Protein AF-A0A8T4NE36-F1 (afdb_monomer_lite)

Structure (mmCIF, N/CA/C/O backbone):
data_AF-A0A8T4NE36-F1
#
_entry.id   AF-A0A8T4NE36-F1
#
loop_
_atom_site.group_PDB
_atom_site.id
_atom_site.type_symbol
_atom_site.label_atom_id
_atom_site.label_alt_id
_atom_site.label_comp_id
_atom_site.label_asym_id
_atom_site.label_entity_id
_atom_site.label_seq_id
_atom_site.pdbx_PDB_ins_code
_atom_site.Cartn_x
_atom_site.Cartn_y
_atom_site.Cartn_z
_atom_site.occupancy
_atom_site.B_iso_or_equiv
_atom_site.auth_seq_id
_atom_site.auth_comp_id
_atom_site.auth_asym_id
_atom_site.auth_atom_id
_atom_site.pdbx_PDB_model_num
ATOM 1 N N . MET A 1 1 ? -14.881 1.395 20.287 1.00 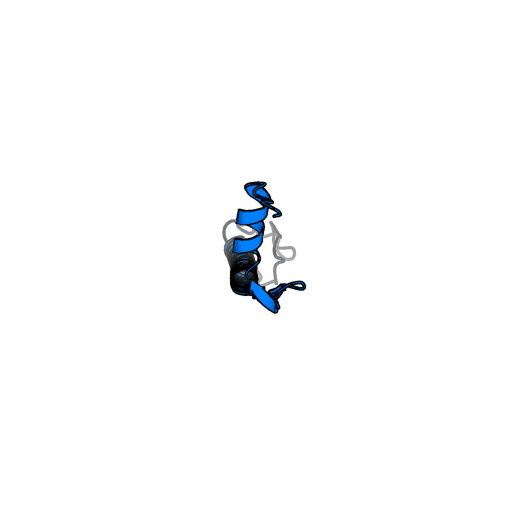77.62 1 MET A N 1
ATOM 2 C CA . MET A 1 1 ? -14.941 1.062 21.735 1.00 77.62 1 MET A CA 1
ATOM 3 C C . MET A 1 1 ? -16.362 1.241 22.300 1.00 77.62 1 MET A C 1
ATOM 5 O O . MET A 1 1 ? -17.194 1.855 21.632 1.00 77.62 1 MET A O 1
ATOM 9 N N . LYS A 1 2 ? -16.673 0.683 23.483 1.00 87.19 2 LYS A N 1
ATOM 10 C CA . LYS A 1 2 ? -17.976 0.822 24.178 1.00 87.19 2 LYS A CA 1
ATOM 11 C C . LYS A 1 2 ? -17.759 1.380 25.589 1.00 87.19 2 LYS A C 1
ATOM 13 O O . LYS A 1 2 ? -16.737 1.092 26.194 1.00 87.19 2 LYS A O 1
ATOM 18 N N . CYS A 1 3 ? -18.711 2.152 26.106 1.00 89.44 3 CYS A N 1
ATOM 19 C CA . CYS A 1 3 ? -18.683 2.653 27.481 1.00 89.44 3 CYS A CA 1
ATOM 20 C C . CYS A 1 3 ? -18.766 1.496 28.485 1.00 89.44 3 CYS A C 1
ATOM 22 O O . CYS A 1 3 ? -19.662 0.663 28.377 1.00 89.44 3 CYS A O 1
ATOM 24 N N . GLU A 1 4 ? -17.895 1.464 29.488 1.00 88.25 4 GLU A N 1
ATOM 25 C CA . GLU A 1 4 ? -17.893 0.398 30.502 1.00 88.25 4 GLU A CA 1
ATOM 26 C C . GLU A 1 4 ? -19.154 0.415 31.375 1.00 88.25 4 GLU A C 1
ATOM 28 O O . GLU A 1 4 ? -19.665 -0.635 31.759 1.00 88.25 4 GLU A O 1
ATOM 33 N N . LYS A 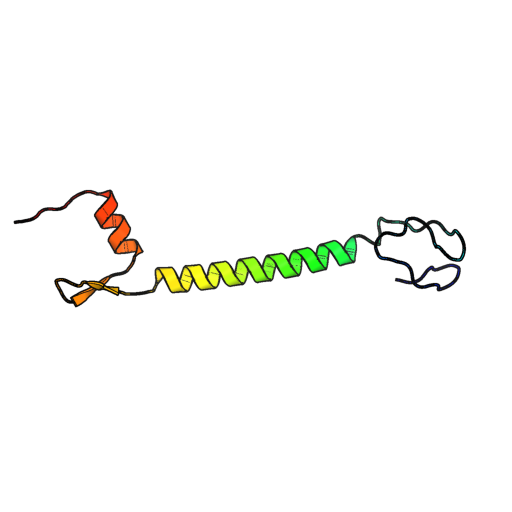1 5 ? -19.720 1.605 31.608 1.00 91.38 5 LYS A N 1
ATOM 34 C CA . LYS A 1 5 ? -20.913 1.790 32.441 1.00 91.38 5 LYS A CA 1
ATOM 35 C C . LYS A 1 5 ? -22.216 1.410 31.738 1.00 91.38 5 LYS A C 1
ATOM 37 O O . LYS A 1 5 ? -23.047 0.718 32.314 1.00 91.38 5 LYS A O 1
ATOM 42 N N . CYS A 1 6 ? -22.422 1.874 30.502 1.00 93.19 6 CYS A N 1
ATOM 43 C CA . CYS A 1 6 ? -23.706 1.716 29.795 1.00 93.19 6 CYS A CA 1
ATOM 44 C C . CYS A 1 6 ? -23.626 0.917 28.488 1.00 93.19 6 CYS A C 1
ATOM 46 O O . CYS A 1 6 ? -24.637 0.731 27.819 1.00 93.19 6 CYS A O 1
ATOM 48 N N . LYS A 1 7 ? -22.432 0.463 28.089 1.00 91.81 7 LYS A N 1
ATOM 49 C CA . LYS A 1 7 ? -22.168 -0.317 26.865 1.00 91.81 7 LYS A CA 1
ATOM 50 C C . LYS A 1 7 ? -22.495 0.392 25.542 1.00 91.81 7 LYS A C 1
ATOM 52 O O . LYS A 1 7 ? -22.347 -0.219 24.482 1.00 91.81 7 LYS A O 1
ATOM 57 N N . THR A 1 8 ? -22.856 1.677 25.577 1.00 92.50 8 THR A N 1
ATOM 58 C CA . THR A 1 8 ? -23.056 2.507 24.378 1.00 92.50 8 THR A CA 1
ATOM 59 C C . THR A 1 8 ? -21.762 2.604 23.571 1.00 92.50 8 THR A C 1
ATOM 61 O O . THR A 1 8 ? -20.680 2.742 24.144 1.00 92.50 8 THR A O 1
ATOM 64 N N . LYS A 1 9 ? -21.861 2.530 22.239 1.00 90.50 9 LYS A N 1
ATOM 65 C CA . LYS A 1 9 ? -20.722 2.717 21.330 1.00 90.50 9 LYS A CA 1
ATOM 66 C C . LYS A 1 9 ? -20.214 4.159 21.445 1.00 90.50 9 LYS A C 1
ATOM 68 O O . LYS A 1 9 ? -21.005 5.089 21.358 1.00 90.50 9 LYS A O 1
ATOM 73 N N 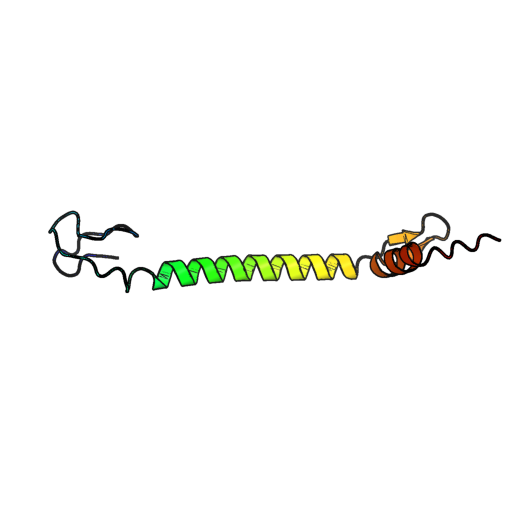. LEU A 1 10 ? -18.916 4.322 21.672 1.00 87.06 10 LEU A N 1
ATOM 74 C CA . LEU A 1 10 ? -18.275 5.632 21.803 1.00 87.06 10 LEU A CA 1
ATOM 75 C C . LEU A 1 10 ? -17.567 6.000 20.499 1.00 87.06 10 LEU A C 1
ATOM 77 O O . LEU A 1 10 ? -17.055 5.110 19.810 1.00 87.06 10 LEU A O 1
ATOM 81 N N . GLU A 1 11 ? -17.530 7.295 20.193 1.00 80.56 11 GLU A N 1
ATOM 82 C CA . GLU A 1 11 ? -16.754 7.835 19.078 1.00 80.56 11 GLU A CA 1
ATOM 83 C C . GLU A 1 11 ? -15.280 7.992 19.465 1.00 80.56 11 GLU A C 1
ATOM 85 O O . GLU A 1 11 ? -14.932 8.137 20.638 1.00 80.56 11 GLU A O 1
ATOM 90 N N . GLU A 1 12 ? -14.413 7.980 18.455 1.00 74.62 12 GLU A N 1
ATOM 91 C CA . GLU A 1 12 ? -12.949 7.908 18.572 1.00 74.62 12 GLU A CA 1
ATOM 92 C C . GLU A 1 12 ? -12.311 9.087 19.331 1.00 74.62 12 GLU A C 1
ATOM 94 O O . GLU A 1 12 ? -11.162 9.016 19.739 1.00 74.62 12 GLU A O 1
ATOM 99 N N . ASN A 1 13 ? -13.057 10.165 19.589 1.00 75.94 13 ASN A N 1
ATOM 100 C CA . ASN A 1 13 ? -12.549 11.363 20.267 1.00 75.94 13 ASN A CA 1
ATOM 101 C C . ASN A 1 13 ? -13.448 11.847 21.419 1.00 75.94 13 ASN A C 1
ATOM 103 O O . ASN A 1 13 ? -13.277 12.960 21.930 1.00 75.94 13 ASN A O 1
ATOM 107 N N . SER A 1 14 ? -14.418 11.036 21.852 1.00 80.62 14 SER A N 1
ATOM 108 C CA . SER A 1 14 ? -15.336 11.416 22.927 1.00 80.62 14 SER A CA 1
ATOM 109 C C . SER A 1 14 ? -14.621 11.457 24.283 1.00 80.62 14 SER A C 1
ATOM 111 O O . SER A 1 14 ? -14.152 10.440 24.787 1.00 80.62 14 SER A O 1
ATOM 113 N N . ARG A 1 15 ? -14.600 12.632 24.925 1.00 85.44 15 ARG A N 1
ATOM 114 C CA . ARG A 1 15 ? -14.105 12.798 26.311 1.00 85.44 15 ARG A CA 1
ATOM 115 C C . ARG A 1 15 ? -15.094 12.281 27.367 1.00 85.44 15 ARG A C 1
ATOM 117 O O . ARG A 1 15 ? -14.702 12.014 28.500 1.00 85.44 15 ARG A O 1
ATOM 124 N N . PHE A 1 16 ? -16.368 12.149 26.993 1.00 91.44 16 PHE A N 1
ATOM 125 C CA . PHE A 1 16 ? -17.471 11.705 27.847 1.00 91.44 16 PHE A CA 1
ATOM 126 C C . PHE A 1 16 ? -18.438 10.827 27.046 1.00 91.44 16 PHE A C 1
ATOM 128 O O . PHE A 1 16 ? -18.561 10.987 25.831 1.00 91.44 16 PHE A O 1
ATOM 135 N N . CYS A 1 17 ? -19.146 9.916 27.710 1.00 91.69 17 CYS A N 1
ATOM 136 C CA . CYS A 1 17 ? -20.181 9.105 27.082 1.00 91.69 17 CYS A CA 1
ATOM 137 C C . CYS A 1 17 ? -21.432 9.943 26.795 1.00 91.69 17 CYS A C 1
ATOM 139 O O . CYS A 1 17 ? -22.093 10.405 27.724 1.00 91.69 17 CYS A O 1
ATOM 141 N N . SER A 1 18 ? -21.821 10.038 25.523 1.00 90.56 18 SER A N 1
ATOM 142 C CA . SER A 1 18 ? -22.997 10.795 25.063 1.00 90.56 18 SER A CA 1
ATOM 143 C C . SER A 1 18 ? -24.332 10.282 25.621 1.00 90.56 18 SER A C 1
ATOM 145 O O . SER A 1 18 ? -25.328 10.990 25.565 1.00 90.56 18 SER A O 1
ATOM 147 N N . ASN A 1 19 ? -24.368 9.049 26.137 1.00 94.00 19 ASN A N 1
ATOM 148 C CA . ASN A 1 19 ? -25.579 8.430 26.675 1.00 94.00 19 ASN A CA 1
ATOM 149 C C . ASN A 1 19 ? -25.680 8.533 28.205 1.00 94.00 19 ASN A C 1
ATOM 151 O O . ASN A 1 19 ? -26.752 8.818 28.723 1.00 94.00 19 ASN A O 1
ATOM 155 N N . CYS A 1 20 ? -24.579 8.316 28.933 1.00 93.75 20 CYS A N 1
ATOM 156 C CA . CYS A 1 20 ? -24.620 8.203 30.399 1.00 93.75 20 CYS A CA 1
ATOM 157 C C . CYS A 1 20 ? -23.739 9.209 31.156 1.00 93.75 20 CYS A C 1
ATOM 159 O O . CYS A 1 20 ? -23.702 9.163 32.385 1.00 93.75 20 CYS A O 1
ATOM 161 N N . GLY A 1 21 ? -23.012 10.075 30.442 1.00 91.38 21 GLY A N 1
ATOM 162 C CA . GLY A 1 21 ? -22.162 11.120 31.018 1.00 91.38 21 GLY A CA 1
ATOM 163 C C . GLY A 1 21 ? -20.840 10.639 31.622 1.00 91.38 21 GLY A C 1
ATOM 164 O O . GLY A 1 21 ? -20.065 11.468 32.089 1.00 91.38 21 GLY A O 1
ATOM 165 N N . GLU A 1 22 ? -20.563 9.330 31.606 1.00 91.94 22 GLU A N 1
ATOM 166 C CA . GLU A 1 22 ? -19.318 8.767 32.147 1.00 91.94 22 GLU A CA 1
ATOM 167 C C . GLU A 1 22 ? -18.086 9.368 31.463 1.00 91.94 22 GLU A C 1
ATOM 169 O O . GLU A 1 22 ? -18.052 9.492 30.233 1.00 91.94 22 GLU A O 1
ATOM 174 N N . LYS A 1 23 ? -17.065 9.725 32.245 1.00 89.94 23 LYS A N 1
ATOM 175 C CA . LYS A 1 23 ? -15.833 10.317 31.715 1.00 89.94 23 LYS A CA 1
ATOM 176 C C . LYS A 1 23 ? -14.960 9.221 31.114 1.00 89.94 23 LYS A C 1
ATOM 178 O O . LYS A 1 23 ? -14.650 8.235 31.772 1.00 89.94 23 LYS A O 1
ATOM 183 N N . ILE A 1 24 ? -14.530 9.406 29.870 1.00 86.94 24 ILE A N 1
ATOM 184 C CA . ILE A 1 24 ? -13.721 8.413 29.158 1.00 86.94 24 ILE A CA 1
ATOM 185 C C . ILE A 1 24 ? -12.246 8.797 29.275 1.00 86.94 24 ILE A C 1
ATOM 187 O O . ILE A 1 24 ? -11.861 9.928 28.964 1.00 86.94 24 ILE A O 1
ATOM 191 N N . ASN A 1 25 ? -11.406 7.866 29.731 1.00 74.38 25 ASN A N 1
ATOM 192 C CA . ASN A 1 25 ? -9.973 8.108 29.849 1.00 74.38 25 ASN A CA 1
ATOM 193 C C . ASN A 1 25 ? -9.298 8.043 28.467 1.00 74.38 25 ASN A C 1
ATOM 195 O O . ASN A 1 25 ? -9.060 6.979 27.903 1.00 74.38 25 ASN A O 1
ATOM 199 N N . THR A 1 26 ? -8.964 9.211 27.920 1.00 63.88 26 THR A N 1
ATOM 200 C CA . THR A 1 26 ? -8.342 9.386 26.596 1.00 63.88 26 THR A CA 1
ATOM 201 C C . THR A 1 26 ? -6.950 8.759 26.446 1.00 63.88 26 THR A C 1
ATOM 203 O O . THR A 1 26 ? -6.433 8.720 25.331 1.00 63.88 26 THR A O 1
ATOM 206 N N . LEU A 1 27 ? -6.317 8.296 27.531 1.00 61.22 27 LEU A N 1
ATOM 207 C CA . LEU A 1 27 ? -5.003 7.643 27.471 1.00 61.22 27 LEU A CA 1
ATOM 208 C C . LEU A 1 27 ? -5.058 6.259 26.808 1.00 61.22 27 LEU A C 1
ATOM 210 O O . LEU A 1 27 ? -4.071 5.836 26.212 1.00 61.22 27 LEU A O 1
ATOM 214 N N . GLU A 1 28 ? -6.206 5.583 26.851 1.00 58.78 28 GLU A N 1
ATOM 215 C CA . GLU A 1 28 ? -6.371 4.264 26.225 1.00 58.78 28 GLU A CA 1
ATOM 216 C C . GLU A 1 28 ? -6.809 4.354 24.758 1.00 58.78 28 GLU A C 1
ATOM 218 O O . GLU A 1 28 ? -6.516 3.457 23.979 1.00 58.78 28 GLU A O 1
ATOM 223 N N . ILE A 1 29 ? -7.416 5.475 24.352 1.00 59.31 29 ILE A N 1
ATOM 224 C CA . ILE A 1 29 ? -7.941 5.693 22.992 1.00 59.31 29 ILE A CA 1
ATOM 225 C C . ILE A 1 29 ? -6.818 5.886 21.955 1.00 59.31 29 ILE A C 1
ATOM 227 O O . ILE A 1 29 ? -6.988 5.615 20.772 1.00 59.31 29 ILE A O 1
ATOM 231 N N . LYS A 1 30 ? -5.637 6.346 22.385 1.00 59.72 30 LYS A N 1
ATOM 232 C CA . LYS A 1 30 ? -4.529 6.705 21.480 1.00 59.72 30 LYS A CA 1
ATOM 233 C C . LYS A 1 30 ? -3.699 5.520 20.980 1.00 59.72 30 LYS A C 1
ATOM 235 O O . LYS A 1 30 ? -2.837 5.732 20.130 1.00 59.72 30 LYS A O 1
ATOM 240 N N . LYS A 1 31 ? -3.907 4.311 21.511 1.00 57.16 31 LYS A N 1
ATOM 241 C CA . LYS A 1 31 ? -3.108 3.134 21.135 1.00 57.16 31 LYS A CA 1
ATOM 242 C C . LYS A 1 31 ? -3.421 2.686 19.704 1.00 57.16 31 LYS A C 1
ATOM 244 O O . LYS A 1 31 ? -2.499 2.518 18.917 1.00 57.16 31 LYS A O 1
ATOM 249 N N . ASP A 1 32 ? -4.698 2.640 19.336 1.00 61.09 32 ASP A N 1
ATOM 250 C CA . ASP A 1 32 ? -5.135 2.216 18.001 1.00 61.09 32 ASP A CA 1
ATOM 251 C C . ASP A 1 32 ? -4.793 3.234 16.897 1.00 61.09 32 ASP A C 1
ATOM 253 O O . ASP A 1 32 ? -4.376 2.855 15.805 1.00 61.09 32 ASP A O 1
ATOM 257 N N . ILE A 1 33 ? -4.892 4.538 17.187 1.00 65.31 33 ILE A N 1
ATOM 258 C CA . ILE A 1 33 ? -4.592 5.599 16.204 1.00 65.31 33 ILE A CA 1
ATOM 259 C C . ILE A 1 33 ? -3.094 5.625 15.871 1.00 65.31 33 ILE A C 1
ATOM 261 O O . ILE A 1 33 ? -2.709 5.811 14.716 1.00 65.31 33 ILE A O 1
ATOM 265 N N . GLY A 1 34 ? -2.240 5.431 16.883 1.00 69.69 34 GLY A N 1
ATOM 266 C CA . GLY A 1 34 ? -0.794 5.362 16.685 1.00 69.69 34 GLY A CA 1
ATOM 267 C C . GLY A 1 34 ? -0.393 4.154 15.843 1.00 69.69 34 GLY A C 1
ATOM 268 O O . GLY A 1 34 ? 0.402 4.291 14.918 1.00 69.69 34 GLY A O 1
ATOM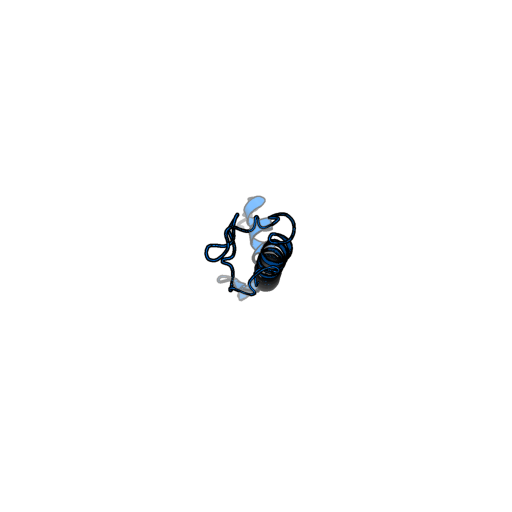 269 N N . GLU A 1 35 ? -0.982 2.993 16.118 1.00 76.00 35 GLU A N 1
ATOM 270 C CA . GLU A 1 35 ? -0.640 1.749 15.428 1.00 76.00 35 GLU A CA 1
ATOM 271 C C . GLU A 1 35 ? -1.070 1.764 13.954 1.00 76.00 35 GLU A C 1
ATOM 273 O O . GLU A 1 35 ? -0.289 1.392 13.076 1.00 76.00 35 GLU A O 1
ATOM 278 N N . GLN A 1 36 ? -2.262 2.293 13.654 1.00 79.06 36 GLN A N 1
ATOM 279 C CA . GLN A 1 36 ? -2.718 2.441 12.272 1.00 79.06 36 GLN A CA 1
ATOM 280 C C . GLN A 1 36 ? -1.859 3.444 11.486 1.00 79.06 36 GLN A C 1
ATOM 282 O O . GLN A 1 36 ? -1.460 3.151 10.357 1.00 79.06 36 GLN A O 1
ATOM 287 N N . ALA A 1 37 ? -1.516 4.589 12.086 1.00 86.75 37 ALA A N 1
ATOM 288 C CA . ALA A 1 37 ? -0.664 5.587 11.443 1.00 86.75 37 ALA A CA 1
ATOM 289 C C . ALA A 1 37 ? 0.748 5.048 11.163 1.00 86.75 37 ALA A C 1
ATOM 291 O O . ALA A 1 37 ? 1.280 5.259 10.073 1.00 86.75 37 ALA A O 1
ATOM 292 N N . ILE A 1 38 ? 1.340 4.312 12.111 1.00 88.62 38 ILE A N 1
ATOM 293 C CA . ILE A 1 38 ? 2.653 3.679 11.928 1.00 88.62 38 ILE A CA 1
ATOM 294 C C . ILE A 1 38 ? 2.594 2.669 10.778 1.00 88.62 38 ILE A C 1
ATOM 296 O O . ILE A 1 38 ? 3.407 2.762 9.859 1.00 88.62 38 ILE A O 1
ATOM 300 N N . ALA A 1 39 ? 1.589 1.789 10.752 1.00 88.69 39 ALA A N 1
ATOM 301 C CA . ALA A 1 39 ? 1.446 0.788 9.695 1.00 88.69 39 ALA A CA 1
ATOM 302 C C . ALA A 1 39 ? 1.252 1.409 8.297 1.00 88.69 39 ALA A C 1
ATOM 304 O O . ALA A 1 39 ? 1.743 0.877 7.297 1.00 88.69 39 ALA A O 1
ATOM 305 N N . GLU A 1 40 ? 0.538 2.535 8.191 1.00 91.12 40 GLU A N 1
ATOM 306 C CA . GLU A 1 40 ? 0.423 3.274 6.927 1.00 91.12 40 GLU A CA 1
ATOM 307 C C . GLU A 1 40 ? 1.744 3.940 6.522 1.00 91.12 40 GLU A C 1
ATOM 309 O O . GLU A 1 40 ? 2.140 3.866 5.353 1.00 91.12 40 GLU A O 1
ATOM 314 N N . MET A 1 41 ? 2.471 4.527 7.476 1.00 90.81 41 MET A N 1
ATOM 315 C CA . MET A 1 41 ? 3.788 5.113 7.220 1.00 90.81 41 MET A CA 1
ATOM 316 C C . MET A 1 41 ? 4.815 4.056 6.786 1.00 90.81 41 MET A C 1
ATOM 318 O O . MET A 1 41 ? 5.559 4.294 5.832 1.00 90.81 41 MET A O 1
ATOM 322 N N . GLU A 1 42 ? 4.823 2.870 7.397 1.00 94.06 42 GLU A N 1
ATOM 323 C CA . GLU A 1 42 ? 5.706 1.757 7.015 1.00 94.06 42 GLU A CA 1
ATOM 324 C C . GLU A 1 42 ? 5.459 1.284 5.572 1.00 94.06 42 GLU A C 1
ATOM 326 O O . GLU A 1 42 ? 6.406 1.061 4.805 1.00 94.06 42 GLU A O 1
ATOM 331 N N . LYS A 1 43 ? 4.189 1.200 5.149 1.00 93.62 43 LYS A N 1
ATOM 332 C CA . LYS A 1 43 ? 3.821 0.857 3.761 1.00 93.62 43 LYS A CA 1
ATOM 333 C C . LYS A 1 43 ? 4.319 1.897 2.758 1.00 93.62 43 LYS A C 1
ATOM 335 O O . LYS A 1 43 ? 4.812 1.535 1.682 1.00 93.62 43 LYS A O 1
ATOM 340 N N . LEU A 1 44 ? 4.205 3.183 3.098 1.00 94.12 44 LEU A N 1
ATOM 341 C CA . LEU A 1 44 ? 4.704 4.273 2.257 1.00 94.12 44 LEU A CA 1
ATOM 342 C C . LEU A 1 44 ? 6.227 4.207 2.106 1.00 94.12 44 LEU A C 1
ATOM 344 O O . LEU A 1 44 ? 6.720 4.268 0.978 1.00 94.12 44 LEU A O 1
ATOM 348 N N . VAL A 1 45 ? 6.966 4.016 3.205 1.00 94.94 45 VAL A N 1
ATOM 349 C CA . VAL A 1 45 ? 8.436 3.894 3.181 1.00 94.94 45 VAL A CA 1
ATOM 350 C C . VAL A 1 45 ? 8.866 2.722 2.300 1.00 94.94 45 VAL A C 1
ATOM 352 O O . VAL A 1 45 ? 9.626 2.921 1.352 1.00 94.94 45 VAL A O 1
ATOM 355 N N . THR A 1 46 ? 8.288 1.539 2.515 1.00 92.69 46 THR A N 1
ATOM 356 C CA . THR A 1 46 ? 8.614 0.327 1.740 1.00 92.69 46 THR A CA 1
ATOM 357 C C . THR A 1 46 ? 8.382 0.524 0.233 1.00 92.69 46 THR A C 1
ATOM 359 O O . THR A 1 46 ? 9.187 0.106 -0.609 1.00 92.69 46 THR A O 1
ATOM 362 N N . THR A 1 47 ? 7.295 1.213 -0.133 1.00 93.62 47 THR A N 1
ATOM 363 C CA . THR A 1 47 ? 6.973 1.532 -1.535 1.00 93.62 47 THR A CA 1
ATOM 364 C C . THR A 1 47 ? 8.012 2.470 -2.154 1.00 93.62 47 THR A C 1
ATOM 366 O O . THR A 1 47 ? 8.437 2.268 -3.296 1.00 93.62 47 THR A O 1
ATOM 369 N N . LEU A 1 48 ? 8.436 3.502 -1.419 1.00 92.31 48 LEU A N 1
ATOM 370 C CA . LEU A 1 48 ? 9.440 4.460 -1.889 1.00 92.31 48 LEU A CA 1
ATOM 371 C C . LEU A 1 48 ? 10.819 3.813 -2.042 1.00 92.31 48 LEU A C 1
ATOM 373 O O . LEU A 1 48 ? 11.513 4.088 -3.021 1.00 92.31 48 LEU A O 1
ATOM 377 N N . GLU A 1 49 ? 11.205 2.930 -1.123 1.00 92.50 49 GLU A N 1
ATOM 378 C CA . GLU A 1 49 ? 12.468 2.193 -1.209 1.00 92.50 49 GLU A CA 1
ATOM 379 C C . GLU A 1 49 ? 12.506 1.263 -2.423 1.00 92.50 49 GLU A C 1
ATOM 381 O O . GLU A 1 49 ? 13.491 1.263 -3.167 1.00 92.50 49 GLU A O 1
ATOM 386 N N . SER A 1 50 ? 11.408 0.550 -2.683 1.00 88.06 50 SER A N 1
ATOM 387 C CA . SER A 1 50 ? 11.272 -0.325 -3.854 1.00 88.06 50 SER A CA 1
ATOM 388 C C . SER A 1 50 ? 11.388 0.464 -5.162 1.00 88.06 50 SER A C 1
ATOM 390 O O . SER A 1 50 ? 12.185 0.109 -6.032 1.00 88.06 50 SER A O 1
ATOM 392 N N . LYS A 1 51 ? 10.683 1.602 -5.269 1.00 89.75 51 LYS A N 1
ATOM 393 C CA . LYS A 1 51 ? 10.789 2.513 -6.425 1.00 89.75 51 LYS A CA 1
ATOM 394 C C . LYS A 1 51 ? 12.203 3.065 -6.596 1.00 89.75 51 LYS A C 1
ATOM 396 O O . LYS A 1 51 ? 12.720 3.122 -7.708 1.00 89.75 51 LYS A O 1
ATOM 401 N N . ARG A 1 52 ? 12.861 3.442 -5.496 1.00 87.38 52 ARG A N 1
ATOM 402 C CA . ARG A 1 52 ? 14.238 3.955 -5.520 1.00 87.38 52 ARG A CA 1
ATOM 403 C C . ARG A 1 52 ? 15.236 2.892 -5.978 1.00 87.38 52 ARG A C 1
ATOM 405 O O . ARG A 1 52 ? 16.223 3.243 -6.623 1.00 87.38 52 ARG A O 1
ATOM 412 N N . LYS A 1 53 ? 15.015 1.624 -5.626 1.00 82.75 53 LYS A N 1
ATOM 413 C CA . LYS A 1 53 ? 15.847 0.503 -6.073 1.00 82.75 53 LYS A CA 1
ATOM 414 C C . LYS A 1 53 ? 15.685 0.267 -7.577 1.00 82.75 53 LYS A C 1
ATOM 416 O O . LYS A 1 53 ? 16.686 0.276 -8.288 1.00 82.75 53 LYS A O 1
ATOM 421 N N . GLU A 1 54 ? 14.446 0.185 -8.059 1.00 80.62 54 GLU A N 1
ATOM 422 C CA . GLU A 1 54 ? 14.142 0.029 -9.488 1.00 80.62 54 GLU A CA 1
ATOM 423 C C . GLU A 1 54 ? 14.765 1.155 -10.333 1.00 80.62 54 GLU A C 1
ATOM 425 O O . GLU A 1 54 ? 15.471 0.894 -11.306 1.00 80.62 54 GLU A O 1
ATOM 430 N N . GLU A 1 55 ? 14.608 2.412 -9.908 1.00 80.44 55 GLU A N 1
ATOM 431 C CA . GLU A 1 55 ? 15.187 3.587 -10.577 1.00 80.44 55 GLU A CA 1
ATOM 432 C C . GLU A 1 55 ? 16.724 3.578 -10.627 1.00 80.44 55 GLU A C 1
ATOM 434 O O . GLU A 1 55 ? 17.320 4.064 -11.591 1.00 80.44 55 GLU A O 1
ATOM 439 N N . LYS A 1 56 ? 17.392 3.039 -9.597 1.00 81.12 56 LYS A N 1
ATOM 440 C CA . LYS A 1 56 ? 18.863 2.960 -9.547 1.00 81.12 56 LYS A CA 1
ATOM 441 C C . LYS A 1 56 ? 19.427 1.921 -10.513 1.00 81.12 56 LYS A C 1
ATOM 443 O O . LYS A 1 56 ? 20.501 2.144 -11.071 1.00 81.12 56 LYS A O 1
ATOM 448 N N . GLU A 1 57 ? 18.731 0.801 -10.678 1.00 83.56 57 GLU A N 1
ATOM 449 C CA . GLU A 1 57 ? 19.168 -0.322 -11.517 1.00 83.56 57 GLU A CA 1
ATOM 450 C C . GLU A 1 57 ? 18.720 -0.175 -12.978 1.00 83.56 57 GLU A C 1
ATOM 452 O O . GLU A 1 57 ? 19.243 -0.857 -13.861 1.00 83.56 57 GLU A O 1
ATOM 457 N N . LYS A 1 58 ? 17.799 0.756 -13.257 1.00 89.06 58 LYS A N 1
ATOM 458 C CA . LYS A 1 58 ? 17.292 1.023 -14.600 1.00 89.06 58 LYS A CA 1
ATOM 459 C C . LYS A 1 58 ? 18.405 1.479 -15.545 1.00 89.06 58 LYS A C 1
ATOM 461 O O . LYS A 1 58 ? 19.074 2.499 -15.337 1.00 89.06 58 LYS A O 1
ATOM 466 N N . LYS A 1 59 ? 18.577 0.700 -16.609 1.00 90.31 59 LYS A N 1
ATOM 467 C CA . LYS A 1 59 ? 19.522 0.958 -17.692 1.00 90.31 59 LYS A CA 1
ATOM 468 C C . LYS A 1 59 ? 18.814 1.655 -18.842 1.00 90.31 59 LYS A C 1
ATOM 470 O O . LYS A 1 59 ? 17.676 1.332 -19.174 1.00 90.31 59 LYS A O 1
ATOM 475 N N . TYR A 1 60 ? 19.513 2.592 -19.458 1.00 89.50 60 TYR A N 1
ATOM 476 C CA . TYR A 1 60 ? 19.051 3.333 -20.619 1.00 89.50 60 TYR A CA 1
ATOM 477 C C . TYR A 1 60 ? 20.101 3.195 -21.724 1.00 89.50 60 TYR A C 1
ATOM 479 O O . TYR A 1 60 ? 21.292 3.326 -21.430 1.00 89.50 60 TYR A O 1
ATOM 487 N N . PRO A 1 61 ? 19.717 2.915 -22.977 1.00 88.69 61 PRO A N 1
ATOM 488 C CA . PRO A 1 61 ? 20.667 2.901 -24.078 1.00 88.69 61 PRO A CA 1
ATOM 489 C C . PRO A 1 61 ? 21.105 4.332 -24.403 1.00 88.69 61 PRO A C 1
ATOM 491 O O . PRO A 1 61 ? 20.286 5.244 -24.519 1.00 88.69 61 PRO A O 1
ATOM 494 N N . CYS A 1 62 ? 22.410 4.542 -24.554 1.00 85.00 62 CYS A N 1
ATOM 495 C CA . CYS A 1 62 ? 22.945 5.811 -25.026 1.00 85.00 62 CYS A CA 1
ATOM 496 C C . CYS A 1 62 ? 22.510 6.054 -26.485 1.00 85.00 62 CYS A C 1
ATOM 498 O O . CYS A 1 62 ? 22.816 5.216 -27.334 1.00 85.00 62 CYS A O 1
ATOM 500 N N . PRO A 1 63 ? 21.894 7.198 -26.827 1.00 87.31 63 PRO A N 1
ATOM 501 C CA . PRO A 1 63 ? 21.405 7.455 -28.185 1.00 87.31 63 PRO A CA 1
ATOM 502 C C . PRO A 1 63 ? 22.518 7.568 -29.242 1.00 87.31 63 PRO A C 1
ATOM 504 O O . PRO A 1 63 ? 22.236 7.471 -30.429 1.00 87.31 63 PRO A O 1
ATOM 507 N N . PHE A 1 64 ? 23.777 7.757 -28.830 1.00 89.25 64 PHE A N 1
ATOM 508 C CA . PHE A 1 64 ? 24.912 7.950 -29.742 1.00 89.25 64 PHE A CA 1
ATOM 509 C C . PHE A 1 64 ? 25.737 6.682 -29.980 1.00 89.25 64 PHE A C 1
ATOM 511 O O . PHE A 1 64 ? 26.276 6.491 -31.063 1.00 89.25 64 PHE A O 1
ATOM 518 N N . CYS A 1 65 ? 25.870 5.819 -28.967 1.00 90.00 65 CYS A N 1
ATO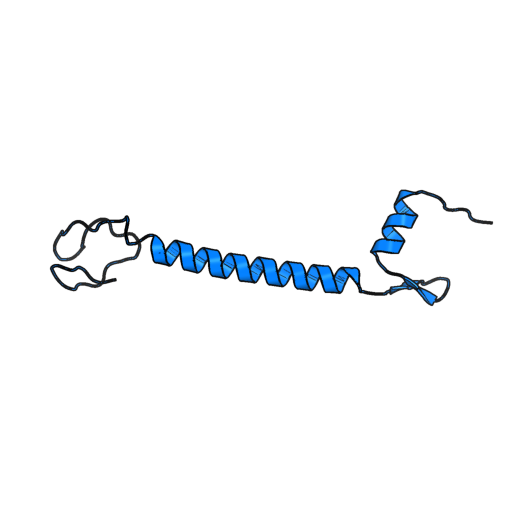M 519 C CA . CYS A 1 65 ? 26.728 4.628 -29.034 1.00 90.00 65 CYS A CA 1
ATOM 520 C C . CYS A 1 65 ? 26.023 3.327 -28.622 1.00 90.00 65 CYS A C 1
ATOM 522 O O . CYS A 1 65 ? 26.677 2.294 -28.497 1.00 90.00 65 CYS A O 1
ATOM 524 N N . ASN A 1 66 ? 24.710 3.380 -28.369 1.00 85.81 66 ASN A N 1
ATOM 525 C CA . ASN A 1 66 ? 23.834 2.276 -27.957 1.00 85.81 66 ASN A CA 1
ATOM 526 C C . ASN A 1 66 ? 24.277 1.494 -26.701 1.00 85.81 66 ASN A C 1
ATOM 528 O O . ASN A 1 66 ? 23.717 0.453 -26.371 1.00 85.81 66 ASN A O 1
ATOM 532 N N . LYS A 1 67 ? 25.280 1.990 -25.967 1.00 91.31 67 LYS A N 1
ATOM 533 C CA . LYS A 1 67 ? 25.764 1.384 -24.723 1.00 91.31 67 LYS A CA 1
ATOM 534 C C . LYS A 1 67 ? 24.754 1.602 -23.599 1.00 91.31 67 LYS A C 1
ATOM 536 O O . LYS A 1 67 ? 24.285 2.722 -23.405 1.00 91.31 67 LYS A O 1
ATOM 541 N N . GLU A 1 68 ? 24.468 0.555 -22.833 1.00 90.88 68 GLU A N 1
ATOM 542 C CA . GLU A 1 68 ? 23.628 0.647 -21.639 1.00 90.88 68 GLU A CA 1
ATOM 543 C C . GLU A 1 68 ? 24.320 1.463 -20.537 1.00 90.88 68 GLU A C 1
ATOM 545 O O . GLU A 1 68 ? 25.457 1.182 -20.151 1.00 90.88 68 GLU A O 1
ATOM 550 N N . ILE A 1 69 ? 23.626 2.467 -20.007 1.00 89.25 69 ILE A N 1
ATOM 551 C CA . ILE A 1 69 ? 24.109 3.338 -18.933 1.00 89.25 69 ILE A CA 1
ATOM 552 C C . ILE A 1 69 ? 23.042 3.501 -17.852 1.00 89.25 69 ILE A C 1
ATOM 554 O O . ILE A 1 69 ? 21.846 3.520 -18.134 1.00 89.25 69 ILE A O 1
ATOM 558 N N . THR A 1 70 ? 23.470 3.633 -16.598 1.00 90.25 70 THR A N 1
ATOM 559 C CA . THR A 1 70 ? 22.573 3.943 -15.476 1.00 90.25 70 THR A CA 1
ATOM 560 C C . THR A 1 70 ? 22.521 5.449 -15.235 1.00 90.25 70 THR A C 1
ATOM 562 O O . THR A 1 70 ? 23.498 6.170 -15.467 1.00 90.25 70 THR A O 1
ATOM 565 N N . ILE A 1 71 ? 21.400 5.938 -14.699 1.00 86.31 71 ILE A N 1
ATOM 566 C CA . ILE A 1 71 ? 21.238 7.359 -14.339 1.00 86.31 71 ILE A CA 1
ATOM 567 C C . ILE A 1 71 ? 22.294 7.805 -13.320 1.00 86.31 71 ILE A C 1
ATOM 569 O O . ILE A 1 71 ? 22.779 8.933 -13.383 1.00 86.31 71 ILE A O 1
ATOM 573 N N . HIS A 1 72 ? 22.699 6.920 -12.406 1.00 84.19 72 HIS A N 1
ATOM 574 C CA . HIS A 1 72 ? 23.779 7.196 -11.458 1.00 84.19 72 HIS A CA 1
ATOM 575 C C . HIS A 1 72 ? 25.115 7.483 -12.170 1.00 84.19 72 HIS A C 1
ATOM 577 O O . HIS A 1 72 ? 25.773 8.479 -11.873 1.00 84.19 72 HIS A O 1
ATOM 583 N N . SER A 1 73 ? 25.488 6.651 -13.152 1.00 80.81 73 SER A N 1
ATOM 584 C CA . SER A 1 73 ? 26.718 6.835 -13.934 1.00 80.81 73 SER A CA 1
ATOM 585 C C . SER A 1 73 ? 26.672 8.111 -14.785 1.00 80.81 73 SER A C 1
ATOM 587 O O . SER A 1 73 ? 27.658 8.841 -14.857 1.00 80.81 73 SER A O 1
ATOM 589 N N . LEU A 1 74 ? 25.507 8.432 -15.358 1.00 82.06 74 LEU A N 1
ATOM 590 C CA . LEU A 1 74 ? 25.273 9.686 -16.080 1.00 82.06 74 LEU A CA 1
ATOM 591 C C . LEU A 1 74 ? 25.460 10.920 -15.191 1.00 82.06 74 LEU A C 1
ATOM 593 O O . LEU A 1 74 ? 26.202 11.829 -15.558 1.00 82.06 74 LEU A O 1
ATOM 597 N N . LYS A 1 75 ? 24.824 10.947 -14.012 1.00 83.31 75 LYS A N 1
ATOM 598 C CA . LYS A 1 75 ? 24.931 12.072 -13.067 1.00 83.31 75 LYS A CA 1
ATOM 599 C C . LYS A 1 75 ? 26.374 12.315 -12.632 1.00 83.31 75 LYS A C 1
ATOM 601 O O . LYS A 1 75 ? 26.804 13.462 -12.604 1.00 83.31 75 LYS A O 1
ATOM 606 N N . SER A 1 76 ? 27.131 11.249 -12.365 1.00 77.75 76 SER A N 1
ATOM 607 C CA . SER A 1 76 ? 28.555 11.357 -12.028 1.00 77.75 76 SER A CA 1
ATOM 608 C C . SER A 1 76 ? 29.373 12.010 -13.148 1.00 77.75 76 SER A C 1
ATOM 610 O O . SER A 1 76 ? 30.245 12.820 -12.862 1.00 77.75 76 SER A O 1
ATOM 612 N N . LYS A 1 77 ? 29.083 11.687 -14.416 1.00 77.12 77 LYS A N 1
ATOM 613 C CA . LYS A 1 77 ? 29.784 12.263 -15.576 1.00 77.12 77 LYS A CA 1
ATOM 614 C C . LYS A 1 77 ? 29.391 13.719 -15.849 1.00 77.12 77 LYS A C 1
ATOM 616 O O . LYS A 1 77 ? 30.245 14.524 -16.194 1.00 77.12 77 LYS A O 1
ATOM 621 N N . LEU A 1 78 ? 28.119 14.072 -15.651 1.00 77.62 78 LEU A N 1
ATOM 622 C CA . LEU A 1 78 ? 27.619 15.449 -15.780 1.00 77.62 78 LEU A CA 1
ATOM 623 C C . LEU A 1 78 ? 28.231 16.394 -14.736 1.00 77.62 78 LEU A C 1
ATOM 625 O O . LEU A 1 78 ? 28.593 17.521 -15.069 1.00 77.62 78 LEU A O 1
ATOM 629 N N . ASN A 1 79 ? 28.370 15.936 -13.488 1.00 70.69 79 ASN A N 1
ATOM 630 C CA . ASN A 1 79 ? 28.903 16.752 -12.394 1.00 70.69 79 ASN A CA 1
ATOM 631 C C . ASN A 1 79 ? 30.387 17.114 -12.559 1.00 70.69 79 ASN A C 1
ATOM 633 O O . ASN A 1 79 ? 30.808 18.141 -12.034 1.00 70.69 79 ASN A O 1
ATOM 637 N N . ASN A 1 80 ? 31.154 16.310 -13.298 1.00 64.56 80 ASN A N 1
ATOM 638 C CA . ASN A 1 80 ? 32.586 16.532 -13.490 1.00 64.56 80 ASN A CA 1
ATOM 639 C C . ASN A 1 80 ? 32.922 17.422 -14.696 1.00 64.56 80 ASN A C 1
ATOM 641 O O . ASN A 1 80 ? 34.082 17.776 -14.855 1.00 64.56 80 ASN A O 1
ATOM 645 N N . LYS A 1 81 ? 31.950 17.816 -15.539 1.00 58.66 81 LYS A N 1
ATOM 646 C CA . LYS A 1 81 ? 32.180 18.650 -16.744 1.00 58.66 81 LYS A CA 1
ATOM 647 C C . LYS A 1 81 ? 33.334 18.183 -17.660 1.00 58.66 81 LYS A C 1
ATOM 649 O O . LYS A 1 81 ? 33.790 18.959 -18.490 1.00 58.66 81 LYS A O 1
ATOM 654 N N . GLU A 1 82 ? 33.771 16.930 -17.594 1.00 56.53 82 GLU 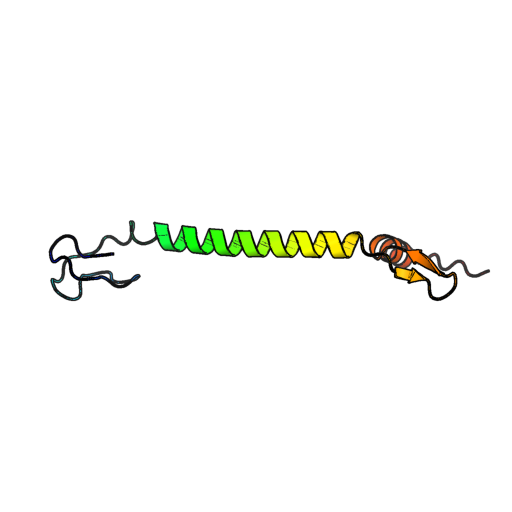A N 1
ATOM 655 C CA . GLU A 1 82 ? 34.725 16.365 -18.554 1.00 56.53 82 GLU A CA 1
ATOM 656 C C . GLU A 1 82 ? 33.961 15.957 -19.819 1.00 56.53 82 GLU A C 1
ATOM 658 O O . GLU A 1 82 ? 33.699 14.784 -20.087 1.00 56.53 82 GLU A O 1
ATOM 663 N N . ILE A 1 83 ? 33.532 16.965 -20.580 1.00 52.09 83 ILE A N 1
ATOM 664 C CA . ILE A 1 83 ? 33.236 16.793 -21.997 1.00 52.09 83 ILE A CA 1
ATOM 665 C C . ILE A 1 83 ? 34.569 16.994 -22.715 1.00 52.09 83 ILE A C 1
ATOM 667 O O . ILE A 1 83 ? 34.854 18.065 -23.238 1.00 52.09 83 ILE A O 1
ATOM 671 N N . GLU A 1 84 ? 35.425 15.977 -22.691 1.00 51.81 84 GLU A N 1
ATOM 672 C CA . GLU A 1 84 ? 36.522 15.915 -23.652 1.00 51.81 84 GLU A CA 1
ATOM 673 C C . GLU A 1 84 ? 35.945 15.359 -24.955 1.00 51.81 84 GLU A C 1
ATOM 675 O O . GLU A 1 84 ? 35.844 14.152 -25.181 1.00 51.81 84 GLU A O 1
ATOM 680 N N . HIS A 1 85 ? 35.442 16.277 -25.775 1.00 44.50 85 HIS A N 1
ATOM 681 C CA . HIS A 1 85 ? 35.276 16.064 -27.208 1.00 44.50 85 HIS A CA 1
ATOM 682 C C . HIS A 1 85 ? 36.668 15.978 -27.865 1.00 44.50 85 HIS A C 1
ATOM 684 O O . HIS A 1 85 ? 37.557 16.718 -27.434 1.00 44.50 85 HIS A O 1
ATOM 690 N N . PRO A 1 86 ? 36.861 15.102 -28.871 1.00 50.69 86 PRO A N 1
ATOM 691 C CA . PRO A 1 86 ? 38.068 15.106 -29.696 1.00 50.69 86 PRO A CA 1
ATOM 692 C C . PRO A 1 86 ? 38.247 16.426 -30.456 1.00 50.69 86 PRO A C 1
ATOM 694 O O . PRO A 1 86 ? 37.220 17.074 -30.775 1.00 50.69 86 PRO A O 1
#

Sequence (86 aa):
MKCEKCKTKLEENSRFCSNCGEKINTLEIKKDIGEQAIAEMEKLVTTLESKRKEEKEKKYPCPFCNKEITIHSLKSKLNNKEIEHP

Radius of gyration: 28.07 Å; chains: 1; bounding box: 64×19×62 Å

Foldseek 3Di:
DADPPPRHDDDLDDQADPPPRHGDDNVVSVPVVVVVVVVVVVVVVVVVVVVVVCLQPDWDQDPPPRDTDHPVRVVVCVVVPPPPDD

pLDDT: mean 81.58, std 12.53, range [44.5, 94.94]

Secondary structure (DSSP, 8-state):
-B-TTT-PBPPTT-SB-TTT-PBP-HHHHHHHHHHHHHHHHHHHHHHHHHHHHHHHH-EEE-TTT--EEEHHHHHHHHHTT-----